Protein AF-N9V4C8-F1 (afdb_monomer)

Radius of gyration: 18.81 Å; Cα contacts (8 Å, |Δi|>4): 125; chains: 1; bounding box: 38×27×58 Å

Nearest PDB structures (foldseek):
  5haz-assembly1_A  TM=5.044E-01  e=1.637E+00  Thermochaetoides thermophila DSM 1495
  7tbj-assembly1_A2  TM=5.222E-01  e=6.693E+00  Homo sapiens

Foldseek 3Di:
DLLLLLLVLCQQQPCQQLVHQGDSDPDRDDDHHDFFLVVSLVSLVVNCVVLVVDDPVSNLSSVLSNLVSVLCCVQPRTRDHLVVSLVSCLVVVVLVSNVSSCVSNVVPDVVVVLVSVVSVLVVQVVVPDVSSVVVVVVVCVVCPVVDPPVSVVVSVVVVVVVVVVD

Structure (mmCIF, N/CA/C/O backbone):
data_AF-N9V4C8-F1
#
_entry.id   AF-N9V4C8-F1
#
loop_
_atom_site.group_PDB
_atom_site.id
_atom_site.type_symbol
_atom_site.label_atom_id
_atom_site.label_alt_id
_atom_site.label_comp_id
_atom_site.label_asym_id
_atom_site.label_entity_id
_atom_site.label_seq_id
_atom_site.pdbx_PDB_ins_code
_atom_site.Cartn_x
_atom_site.Cartn_y
_atom_site.Cartn_z
_atom_site.occupancy
_atom_site.B_iso_or_equiv
_atom_site.auth_seq_id
_atom_site.auth_comp_id
_atom_site.auth_asym_id
_atom_site.auth_atom_id
_atom_site.pdbx_PDB_model_num
ATOM 1 N N . MET A 1 1 ? 19.310 -1.485 -18.653 1.00 68.75 1 MET A N 1
ATOM 2 C CA . MET A 1 1 ? 18.478 -2.596 -19.170 1.00 68.75 1 MET A CA 1
ATOM 3 C C . MET A 1 1 ? 17.549 -3.206 -18.111 1.00 68.75 1 MET A C 1
ATOM 5 O O . MET A 1 1 ? 16.364 -2.919 -18.166 1.00 68.75 1 MET A O 1
ATOM 9 N N . TYR A 1 2 ? 18.014 -3.999 -17.125 1.00 78.81 2 TYR A N 1
ATOM 10 C CA . TYR A 1 2 ? 17.101 -4.605 -16.122 1.00 78.81 2 TYR A CA 1
ATOM 11 C C . TYR A 1 2 ? 16.437 -3.583 -15.186 1.00 78.81 2 TYR A C 1
ATOM 13 O O . TYR A 1 2 ? 15.264 -3.713 -14.852 1.00 78.81 2 TYR A O 1
ATOM 21 N N . GLU A 1 3 ? 17.163 -2.540 -14.791 1.00 81.12 3 GLU A N 1
ATOM 22 C CA . GLU A 1 3 ? 16.633 -1.497 -13.908 1.00 81.12 3 GLU A CA 1
ATOM 23 C C . GLU A 1 3 ? 15.580 -0.612 -14.599 1.00 81.12 3 GLU A C 1
ATOM 25 O O . GLU A 1 3 ? 14.567 -0.271 -13.996 1.00 81.12 3 GLU A O 1
ATOM 30 N N . GLU A 1 4 ? 15.758 -0.311 -15.889 1.00 84.56 4 GLU A N 1
ATOM 31 C CA . GLU A 1 4 ? 14.746 0.376 -16.710 1.00 84.56 4 GLU A CA 1
ATOM 32 C C . GLU A 1 4 ? 13.497 -0.487 -16.887 1.00 84.56 4 GLU A C 1
ATOM 34 O O . GLU A 1 4 ? 12.386 0.002 -16.703 1.00 84.56 4 GLU A O 1
ATOM 39 N N . ALA A 1 5 ? 13.664 -1.787 -17.159 1.00 87.00 5 ALA A N 1
ATOM 40 C CA . ALA A 1 5 ? 12.541 -2.717 -17.245 1.00 87.00 5 ALA A CA 1
ATOM 41 C C . ALA A 1 5 ? 11.722 -2.734 -15.942 1.00 87.00 5 ALA A C 1
ATOM 43 O O . ALA A 1 5 ? 10.493 -2.708 -15.974 1.00 87.00 5 ALA A O 1
ATOM 44 N N . ILE A 1 6 ? 12.390 -2.692 -14.788 1.00 88.06 6 ILE A N 1
ATOM 45 C CA . ILE A 1 6 ? 11.728 -2.617 -13.481 1.00 88.06 6 ILE A CA 1
ATOM 46 C C . ILE A 1 6 ? 11.019 -1.276 -13.280 1.00 88.06 6 ILE A C 1
ATOM 48 O O . ILE A 1 6 ? 9.883 -1.263 -12.808 1.00 88.06 6 ILE A O 1
ATOM 52 N N . LYS A 1 7 ? 11.623 -0.154 -13.687 1.00 88.06 7 LYS A N 1
ATOM 53 C CA . LYS A 1 7 ? 10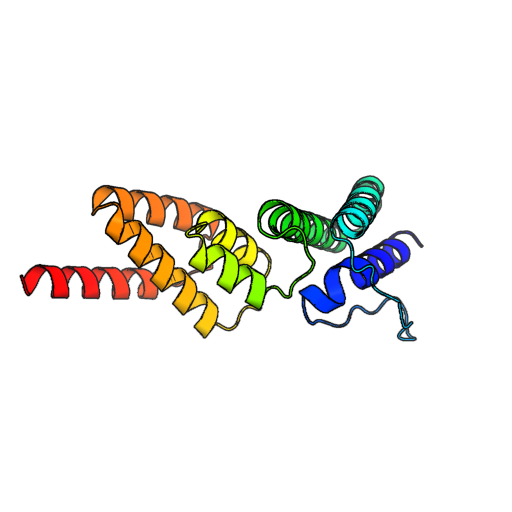.955 1.158 -13.658 1.00 88.06 7 LYS A CA 1
ATOM 54 C C . LYS A 1 7 ? 9.702 1.179 -14.535 1.00 88.06 7 LYS A C 1
ATOM 56 O O . LYS A 1 7 ?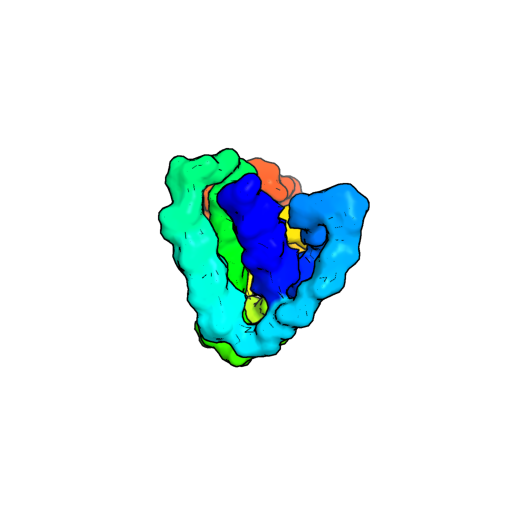 8.685 1.701 -14.090 1.00 88.06 7 LYS A O 1
ATOM 61 N N . CYS A 1 8 ? 9.734 0.565 -15.720 1.00 89.56 8 CYS A N 1
ATOM 62 C CA . CYS A 1 8 ? 8.554 0.388 -16.571 1.00 89.56 8 CYS A CA 1
ATOM 63 C C . CYS A 1 8 ? 7.459 -0.416 -15.865 1.00 89.56 8 CYS A C 1
ATOM 65 O O . CYS A 1 8 ? 6.296 -0.016 -15.870 1.00 89.56 8 CYS A O 1
ATOM 67 N N . ILE A 1 9 ? 7.821 -1.535 -15.230 1.00 92.31 9 ILE A N 1
ATOM 68 C CA . ILE A 1 9 ? 6.862 -2.371 -14.498 1.00 92.31 9 ILE A CA 1
ATOM 69 C C . ILE A 1 9 ? 6.246 -1.592 -13.329 1.00 92.31 9 ILE A C 1
ATOM 71 O O . ILE A 1 9 ? 5.027 -1.610 -13.158 1.00 92.31 9 ILE A O 1
ATOM 75 N N . LEU A 1 10 ? 7.056 -0.864 -12.556 1.00 91.38 10 LEU A N 1
ATOM 76 C CA . LEU A 1 10 ? 6.564 -0.012 -11.473 1.00 91.38 10 LEU A CA 1
ATOM 77 C C . LEU A 1 10 ? 5.640 1.092 -12.015 1.00 91.38 10 LEU A C 1
ATOM 79 O O . LEU A 1 10 ? 4.536 1.264 -11.503 1.00 91.38 10 LEU A O 1
ATOM 83 N N . LYS A 1 11 ? 6.018 1.780 -13.099 1.00 92.31 11 LYS A N 1
ATOM 84 C CA . LYS A 1 11 ? 5.173 2.799 -13.746 1.00 92.31 11 LYS A CA 1
ATOM 85 C C . LYS A 1 11 ? 3.818 2.231 -14.182 1.00 92.31 11 LYS A C 1
ATOM 87 O O . LYS A 1 11 ? 2.781 2.817 -13.886 1.00 92.31 11 LYS A O 1
ATOM 92 N N . LEU A 1 12 ? 3.812 1.050 -14.803 1.00 92.75 12 LEU A N 1
ATOM 93 C CA . LEU A 1 12 ? 2.594 0.351 -15.226 1.00 92.75 12 LEU A CA 1
ATOM 94 C C . LEU A 1 12 ? 1.687 -0.064 -14.063 1.00 92.75 12 LEU A C 1
ATOM 96 O O . LEU A 1 12 ? 0.469 -0.115 -14.232 1.00 92.75 12 LEU A O 1
ATOM 100 N N . CYS A 1 13 ? 2.269 -0.424 -12.918 1.00 93.81 13 CYS A N 1
ATOM 101 C CA . CYS A 1 13 ? 1.536 -1.102 -11.853 1.00 93.81 13 CYS A CA 1
ATOM 102 C C . CYS A 1 13 ? 1.157 -0.201 -10.676 1.00 93.81 13 CYS A C 1
ATOM 104 O O . CYS A 1 13 ? 0.185 -0.528 -9.993 1.00 93.81 13 CYS A O 1
ATOM 106 N N . VAL A 1 14 ? 1.896 0.880 -10.397 1.00 91.12 14 VAL A N 1
ATOM 107 C CA . VAL A 1 14 ? 1.725 1.638 -9.143 1.00 91.12 14 VAL A CA 1
ATOM 108 C C . VAL A 1 14 ? 1.725 3.168 -9.265 1.00 91.12 14 VAL A C 1
ATOM 110 O O . VAL A 1 14 ? 1.457 3.832 -8.269 1.00 91.12 14 VAL A O 1
ATOM 113 N N . GLU A 1 15 ? 1.966 3.759 -10.439 1.00 88.88 15 GLU A N 1
ATOM 114 C CA . GLU A 1 15 ? 2.016 5.230 -10.607 1.00 88.88 15 GLU A CA 1
ATOM 115 C C . GLU A 1 15 ? 0.681 5.922 -10.253 1.00 88.88 15 GLU A C 1
ATOM 117 O O . GLU A 1 15 ? 0.667 6.922 -9.532 1.00 88.88 15 GLU A O 1
ATOM 122 N N . ASP A 1 16 ? -0.450 5.353 -10.675 1.00 87.56 16 ASP A N 1
ATOM 123 C CA . ASP A 1 16 ? -1.812 5.791 -10.329 1.00 87.56 16 ASP A CA 1
ATOM 124 C C . ASP A 1 16 ? -2.213 5.468 -8.879 1.00 87.56 16 ASP A C 1
ATOM 126 O O . ASP A 1 16 ? -3.041 6.161 -8.287 1.00 87.56 16 ASP A O 1
ATOM 130 N N . ILE A 1 17 ? -1.604 4.441 -8.284 1.00 90.00 17 ILE A N 1
ATOM 131 C CA . ILE A 1 17 ? -1.830 4.054 -6.886 1.00 90.00 17 ILE A CA 1
ATOM 132 C C . ILE A 1 17 ? -1.126 5.025 -5.931 1.00 90.00 17 ILE A C 1
ATOM 134 O O . ILE A 1 17 ? -1.712 5.452 -4.931 1.00 90.00 17 ILE A O 1
ATOM 138 N N . TYR A 1 18 ? 0.130 5.357 -6.241 1.00 85.75 18 TYR A N 1
ATOM 139 C CA . TYR A 1 18 ? 0.993 6.240 -5.451 1.00 85.75 18 TYR A CA 1
ATOM 140 C C . TYR A 1 18 ? 0.782 7.716 -5.769 1.00 85.75 18 TYR A C 1
ATOM 142 O O . TYR A 1 18 ? 1.320 8.564 -5.062 1.00 85.75 18 TYR A O 1
ATOM 150 N N . LEU A 1 19 ? 0.074 8.039 -6.856 1.00 80.94 19 LEU A N 1
ATOM 151 C CA . LEU A 1 19 ? -0.087 9.410 -7.347 1.00 80.94 19 LEU A CA 1
ATOM 152 C C . LEU A 1 19 ? 1.269 10.124 -7.530 1.00 80.94 19 LEU A C 1
ATOM 154 O O . LEU A 1 19 ? 1.397 11.323 -7.290 1.00 80.94 19 LEU A O 1
ATOM 158 N N . THR A 1 20 ? 2.298 9.372 -7.934 1.00 79.56 20 THR A N 1
ATOM 159 C CA . THR A 1 20 ? 3.686 9.841 -8.061 1.00 79.56 20 THR A CA 1
ATOM 160 C C . THR A 1 20 ? 4.236 9.438 -9.417 1.00 79.56 20 THR A C 1
ATOM 162 O O . THR A 1 20 ? 4.251 8.252 -9.731 1.00 79.56 20 THR A O 1
ATOM 165 N N . LYS A 1 21 ? 4.741 10.402 -10.198 1.00 83.88 21 LYS A N 1
ATOM 166 C CA . LYS A 1 21 ? 5.338 10.115 -11.509 1.00 83.88 21 LYS A CA 1
ATOM 167 C C . LYS A 1 21 ? 6.628 9.304 -11.387 1.00 83.88 21 LYS A C 1
ATOM 169 O O . LYS A 1 21 ? 7.551 9.712 -10.683 1.00 83.88 21 LYS A O 1
ATOM 174 N N . ILE A 1 22 ? 6.724 8.220 -12.153 1.00 84.62 22 ILE A N 1
ATOM 175 C CA . ILE A 1 22 ? 7.929 7.391 -12.265 1.00 84.62 22 ILE A CA 1
ATOM 176 C C . ILE A 1 22 ? 8.606 7.686 -13.605 1.00 84.62 22 ILE A C 1
ATOM 178 O O . ILE A 1 22 ? 8.012 7.502 -14.669 1.00 84.62 22 ILE A O 1
ATOM 182 N N . LYS A 1 23 ? 9.862 8.142 -13.556 1.00 83.00 23 LYS A N 1
ATOM 183 C CA . LYS A 1 23 ? 10.681 8.396 -14.750 1.00 83.00 23 LYS A CA 1
ATOM 184 C C . LYS A 1 23 ? 11.470 7.145 -15.128 1.00 83.00 23 LYS A C 1
ATOM 186 O O . LYS A 1 23 ? 12.224 6.630 -14.301 1.00 83.00 23 LYS A O 1
ATOM 191 N N . VAL A 1 24 ? 11.302 6.680 -16.364 1.00 80.25 24 VAL A N 1
ATOM 192 C CA . VAL A 1 24 ? 12.058 5.546 -16.921 1.00 80.25 24 VAL A CA 1
ATOM 193 C C . VAL A 1 24 ? 13.329 6.047 -17.625 1.00 80.25 24 VAL A C 1
ATOM 195 O O . VAL A 1 24 ? 14.393 5.492 -17.361 1.00 80.25 24 VAL A O 1
ATOM 198 N N . GLU A 1 25 ? 13.237 7.137 -18.402 1.00 75.38 25 GLU A N 1
ATOM 199 C CA . GLU A 1 25 ? 14.325 7.757 -19.191 1.00 75.38 25 GLU A CA 1
ATOM 200 C C . GLU A 1 25 ? 14.295 9.309 -19.115 1.00 75.38 25 GLU A C 1
ATOM 202 O O . GLU A 1 25 ? 13.572 9.879 -18.289 1.00 75.38 25 GLU A O 1
ATOM 207 N N . GLU A 1 26 ? 15.092 10.002 -19.950 1.00 63.12 26 GLU A N 1
ATOM 208 C CA . GLU A 1 26 ? 15.040 11.469 -20.135 1.00 63.12 26 GLU A CA 1
ATOM 209 C C . GLU A 1 26 ? 13.718 11.933 -20.783 1.00 63.12 26 GLU A C 1
ATOM 211 O O . GLU A 1 26 ? 13.273 13.055 -20.526 1.00 63.12 26 GLU A O 1
ATOM 216 N N . GLU A 1 27 ? 13.043 11.051 -21.530 1.00 58.47 27 GLU A N 1
ATOM 217 C CA . GLU A 1 27 ? 11.691 11.254 -22.064 1.00 58.47 27 GLU A CA 1
ATOM 218 C C . GLU A 1 27 ? 10.636 10.507 -21.216 1.00 58.47 27 GLU A C 1
ATOM 220 O O . GLU A 1 27 ? 10.805 9.346 -20.833 1.00 58.47 27 GLU A O 1
ATOM 225 N N . ASP A 1 28 ? 9.526 11.181 -20.884 1.00 69.31 28 ASP A N 1
ATOM 226 C CA . ASP A 1 28 ? 8.413 10.603 -20.109 1.00 69.31 28 ASP A CA 1
ATOM 227 C C . ASP A 1 28 ? 7.520 9.776 -21.048 1.00 69.31 28 ASP A C 1
ATOM 229 O O . ASP A 1 28 ? 6.656 10.314 -21.738 1.00 69.31 28 ASP A O 1
ATOM 233 N N . ILE A 1 29 ? 7.758 8.464 -21.110 1.00 76.00 29 ILE A N 1
ATOM 234 C CA . ILE A 1 29 ? 6.977 7.541 -21.944 1.00 76.00 29 ILE A CA 1
ATOM 235 C C . ILE A 1 29 ? 5.585 7.343 -21.328 1.00 76.00 29 ILE A C 1
ATOM 237 O O . ILE A 1 29 ? 5.460 6.848 -20.206 1.00 76.00 29 ILE A O 1
ATOM 241 N N . GLU A 1 30 ? 4.522 7.659 -22.071 1.00 79.25 30 GLU A N 1
ATOM 242 C CA . GLU A 1 30 ? 3.156 7.338 -21.648 1.00 79.25 30 GLU A CA 1
ATOM 243 C C . GLU A 1 30 ? 2.900 5.828 -21.736 1.00 79.25 30 GLU A C 1
ATOM 245 O O . GLU A 1 30 ? 3.045 5.206 -22.790 1.00 79.25 30 GLU A O 1
ATOM 250 N N . MET A 1 31 ? 2.489 5.225 -20.619 1.00 82.25 31 MET A N 1
ATOM 251 C CA . MET A 1 31 ? 2.189 3.797 -20.543 1.00 82.25 31 MET A CA 1
ATOM 252 C C . MET A 1 31 ? 0.743 3.573 -20.109 1.00 82.25 31 MET A C 1
ATOM 254 O O . MET A 1 31 ? 0.268 4.160 -19.137 1.00 82.25 31 MET A O 1
ATOM 258 N N . LYS A 1 32 ? 0.034 2.677 -20.804 1.00 86.69 32 LYS A N 1
ATOM 259 C CA . LYS A 1 32 ? -1.333 2.300 -20.431 1.00 86.69 32 LYS A CA 1
ATOM 260 C C . LYS A 1 32 ? -1.313 1.325 -19.253 1.00 86.69 32 LYS A C 1
ATOM 262 O O . LYS A 1 32 ? -0.892 0.180 -19.400 1.00 86.69 32 LYS A O 1
ATOM 267 N N . GLN A 1 33 ? -1.818 1.769 -18.109 1.00 89.25 33 GLN A N 1
ATOM 268 C CA . GLN A 1 33 ? -1.867 0.978 -16.881 1.00 89.25 33 GLN A CA 1
ATOM 269 C C . GLN A 1 33 ? -2.954 -0.115 -16.970 1.00 89.25 33 GLN A C 1
ATOM 271 O O . GLN A 1 33 ? -4.079 0.168 -17.399 1.00 89.25 33 GLN A O 1
ATOM 276 N N . PRO A 1 34 ? -2.672 -1.372 -16.579 1.00 90.69 34 PRO A N 1
ATOM 277 C CA . PRO A 1 34 ? -3.691 -2.420 -16.512 1.00 90.69 34 PRO A CA 1
ATOM 278 C C . PRO A 1 34 ? -4.725 -2.099 -15.428 1.00 90.69 34 PRO A C 1
ATOM 280 O O . PRO A 1 34 ? -4.348 -1.706 -14.336 1.00 90.69 34 PRO A O 1
ATOM 283 N N . ASN A 1 35 ? -6.019 -2.317 -15.650 1.00 89.12 35 ASN A N 1
ATOM 284 C CA . ASN A 1 35 ? -7.022 -2.100 -14.587 1.00 89.12 35 ASN A CA 1
ATOM 285 C C . ASN A 1 35 ? -7.183 -3.309 -13.648 1.00 89.12 35 ASN A C 1
ATOM 287 O O . ASN A 1 35 ? -7.760 -3.189 -12.570 1.00 89.12 35 ASN A O 1
ATOM 291 N N . ASP A 1 36 ? -6.694 -4.475 -14.070 1.00 93.56 36 ASP A N 1
ATOM 292 C CA . ASP A 1 36 ? -6.827 -5.740 -13.353 1.00 93.56 36 ASP A CA 1
ATOM 293 C C . ASP A 1 36 ? -5.699 -5.908 -12.322 1.00 93.56 36 ASP A C 1
ATOM 295 O O . ASP A 1 36 ? -4.508 -5.877 -12.659 1.00 93.56 36 ASP A O 1
ATOM 299 N N . ILE A 1 37 ? -6.085 -6.113 -11.060 1.00 93.50 37 ILE A N 1
ATOM 300 C CA . ILE A 1 37 ? -5.160 -6.270 -9.935 1.00 93.50 37 ILE A CA 1
ATOM 301 C C . ILE A 1 37 ? -4.297 -7.537 -10.053 1.00 93.50 37 ILE A C 1
ATOM 303 O O . ILE A 1 37 ? -3.112 -7.504 -9.721 1.00 93.50 37 ILE A O 1
ATOM 307 N N . CYS A 1 38 ? -4.836 -8.631 -10.596 1.00 94.56 38 CYS A N 1
ATOM 308 C CA . CYS A 1 38 ? -4.121 -9.891 -10.795 1.00 94.56 38 CYS A CA 1
ATOM 309 C C . CYS A 1 38 ? -3.046 -9.758 -11.878 1.00 94.56 38 CYS A C 1
ATOM 311 O O . CYS A 1 38 ? -1.985 -10.380 -11.780 1.00 94.56 38 CYS A O 1
ATOM 313 N N . ILE A 1 39 ? -3.296 -8.947 -12.912 1.00 94.81 39 ILE A N 1
ATOM 314 C CA . ILE A 1 39 ? -2.287 -8.645 -13.937 1.00 94.81 39 ILE A CA 1
ATOM 315 C C . ILE A 1 39 ? -1.144 -7.836 -13.318 1.00 94.81 39 ILE A C 1
ATOM 317 O O . ILE A 1 39 ? 0.017 -8.209 -13.484 1.00 94.81 39 ILE A O 1
ATOM 321 N N . ARG A 1 40 ? -1.455 -6.781 -12.553 1.00 96.00 40 ARG A N 1
ATOM 322 C CA . ARG A 1 40 ? -0.434 -5.965 -11.871 1.00 96.00 40 ARG A CA 1
ATOM 323 C C . ARG A 1 40 ? 0.402 -6.784 -10.888 1.00 96.00 40 ARG A C 1
ATOM 325 O O . ARG A 1 40 ? 1.624 -6.674 -10.889 1.00 96.00 40 ARG A O 1
ATOM 332 N N . LEU A 1 41 ? -0.237 -7.649 -10.096 1.00 95.25 41 LEU A N 1
ATOM 333 C CA . LEU A 1 41 ? 0.457 -8.545 -9.166 1.00 95.25 41 LEU A CA 1
ATOM 334 C C . LEU A 1 41 ? 1.427 -9.488 -9.873 1.00 95.25 41 LEU A C 1
ATOM 336 O O . LEU A 1 41 ? 2.547 -9.672 -9.404 1.00 95.25 41 LEU A O 1
ATOM 340 N N . ARG A 1 42 ? 1.018 -10.057 -11.010 1.00 95.25 42 ARG A N 1
ATOM 341 C CA . ARG A 1 42 ? 1.865 -10.955 -11.800 1.00 95.25 42 ARG A CA 1
ATOM 342 C C . ARG A 1 42 ? 3.105 -10.246 -12.333 1.00 95.25 42 ARG A C 1
ATOM 344 O O . ARG A 1 42 ? 4.204 -10.749 -12.141 1.00 95.25 42 ARG A O 1
ATOM 351 N N . LEU A 1 43 ? 2.934 -9.062 -12.924 1.00 94.62 43 LEU A N 1
ATOM 352 C CA . LEU A 1 43 ? 4.047 -8.260 -13.445 1.00 94.62 43 LEU A CA 1
ATOM 353 C C . LEU A 1 43 ? 5.039 -7.879 -12.338 1.00 94.62 43 LEU A C 1
ATOM 355 O O . LEU A 1 43 ? 6.251 -7.961 -12.523 1.00 94.62 43 LEU A O 1
ATOM 359 N N . ILE A 1 44 ? 4.537 -7.511 -11.158 1.00 95.00 44 ILE A N 1
ATOM 360 C CA . ILE A 1 44 ? 5.386 -7.207 -10.002 1.00 95.00 44 ILE A CA 1
ATOM 361 C C . ILE A 1 44 ? 6.087 -8.461 -9.462 1.00 95.00 44 ILE A C 1
ATOM 363 O O . ILE A 1 44 ? 7.260 -8.391 -9.100 1.00 95.00 44 ILE A O 1
ATOM 367 N N . ALA A 1 45 ? 5.423 -9.619 -9.442 1.00 92.00 45 ALA A N 1
ATOM 368 C CA . ALA A 1 45 ? 6.052 -10.878 -9.045 1.00 92.00 45 ALA A CA 1
ATOM 369 C C . ALA A 1 45 ? 7.163 -11.305 -10.022 1.00 92.00 45 ALA A C 1
ATOM 371 O O . ALA A 1 45 ? 8.229 -11.749 -9.593 1.00 92.00 45 ALA A O 1
ATOM 372 N N . GLU A 1 46 ? 6.955 -11.102 -11.324 1.00 90.19 46 GLU A N 1
ATOM 373 C CA . GLU A 1 46 ? 7.993 -11.276 -12.343 1.00 90.19 46 GLU A CA 1
ATOM 374 C C . GLU A 1 46 ? 9.170 -10.320 -12.088 1.00 90.19 46 GLU A C 1
ATOM 376 O O . GLU A 1 46 ? 10.318 -10.764 -12.067 1.00 90.19 46 GLU A O 1
ATOM 381 N N . ALA A 1 47 ? 8.911 -9.047 -11.769 1.00 89.75 47 ALA A N 1
ATOM 382 C CA . ALA A 1 47 ? 9.961 -8.095 -11.397 1.00 89.75 47 ALA A CA 1
ATOM 383 C C . ALA A 1 47 ? 10.739 -8.513 -10.135 1.00 89.75 47 ALA A C 1
ATOM 385 O O . ALA A 1 47 ? 11.958 -8.343 -10.090 1.00 89.75 47 ALA A O 1
ATOM 386 N N . MET A 1 48 ? 10.082 -9.114 -9.133 1.00 86.69 48 MET A N 1
ATOM 387 C CA . MET A 1 48 ? 10.770 -9.654 -7.950 1.00 86.69 48 MET A CA 1
ATOM 388 C C . MET A 1 48 ? 11.751 -10.772 -8.312 1.00 86.69 48 MET A C 1
ATOM 390 O O . MET A 1 48 ? 12.832 -10.839 -7.730 1.00 86.69 48 MET A O 1
ATOM 394 N N . SER A 1 49 ? 11.412 -11.627 -9.284 1.00 82.31 49 SER A N 1
ATOM 395 C CA . SER A 1 49 ? 12.301 -12.710 -9.734 1.00 82.31 49 SER A CA 1
ATOM 396 C C . SER A 1 49 ? 13.589 -12.194 -10.393 1.00 82.31 49 SER A C 1
ATOM 398 O O . SER A 1 49 ? 14.626 -12.853 -10.338 1.00 82.31 49 SER A O 1
ATOM 400 N N . LEU A 1 50 ? 13.550 -10.970 -10.931 1.00 78.81 50 LEU A N 1
ATOM 401 C CA . LEU A 1 50 ? 14.700 -10.248 -11.482 1.00 78.81 50 LEU A CA 1
ATOM 402 C C . LEU A 1 50 ? 15.486 -9.472 -10.406 1.00 78.81 50 LEU A C 1
ATOM 404 O O . LEU A 1 50 ? 16.560 -8.932 -10.678 1.00 78.81 50 LEU A O 1
ATOM 408 N N . GLY A 1 51 ? 14.970 -9.441 -9.171 1.00 63.88 51 GLY A N 1
ATOM 409 C CA . GLY A 1 51 ? 15.451 -8.629 -8.057 1.00 63.88 51 GLY A CA 1
ATOM 410 C C . GLY A 1 51 ? 16.915 -8.856 -7.689 1.00 63.88 51 GLY A C 1
ATOM 411 O O . GLY A 1 51 ? 17.593 -7.914 -7.303 1.00 63.88 51 GLY A O 1
ATOM 412 N N . MET A 1 52 ? 17.453 -10.066 -7.867 1.00 63.91 52 MET A N 1
ATOM 413 C CA . MET A 1 52 ? 18.838 -10.385 -7.479 1.00 63.91 52 MET A CA 1
ATOM 414 C C . MET A 1 52 ? 19.914 -9.606 -8.258 1.00 63.91 52 MET A C 1
ATOM 416 O O . MET A 1 52 ? 21.063 -9.577 -7.828 1.00 63.91 52 MET A O 1
ATOM 420 N N . ILE A 1 53 ? 19.558 -8.971 -9.380 1.00 69.56 53 ILE A N 1
ATOM 421 C CA . ILE A 1 53 ? 20.500 -8.314 -10.304 1.00 69.56 53 ILE A CA 1
ATOM 422 C C . ILE A 1 53 ? 20.422 -6.773 -10.204 1.00 69.56 53 ILE A C 1
ATOM 424 O O . ILE A 1 53 ? 21.176 -6.063 -10.866 1.00 69.56 53 ILE A O 1
ATOM 428 N N . ILE A 1 54 ? 19.535 -6.228 -9.365 1.00 75.94 54 ILE A N 1
ATOM 429 C CA . ILE A 1 54 ? 19.274 -4.783 -9.267 1.00 75.94 54 ILE A CA 1
ATOM 430 C C . ILE A 1 54 ? 19.615 -4.189 -7.900 1.00 75.94 54 ILE A C 1
ATOM 432 O O . ILE A 1 54 ? 19.757 -4.898 -6.905 1.00 75.94 54 ILE A O 1
ATOM 436 N N . GLY A 1 55 ? 19.741 -2.861 -7.858 1.00 78.56 55 GLY A N 1
ATOM 437 C CA . GLY A 1 55 ? 20.053 -2.119 -6.641 1.00 78.56 55 GLY A CA 1
ATOM 438 C C . GLY A 1 55 ? 19.000 -2.281 -5.538 1.00 78.56 55 GLY A C 1
ATOM 439 O O . GLY A 1 55 ? 17.808 -2.444 -5.798 1.00 78.56 55 GLY A O 1
ATOM 440 N N . ILE A 1 56 ? 19.452 -2.168 -4.285 1.00 81.94 56 ILE A N 1
ATOM 441 C CA . ILE A 1 56 ? 18.639 -2.352 -3.067 1.00 81.94 56 ILE A CA 1
ATOM 442 C C . ILE A 1 56 ? 17.387 -1.460 -3.064 1.00 81.94 56 ILE A C 1
ATOM 444 O O . ILE A 1 56 ? 16.314 -1.902 -2.664 1.00 81.94 56 ILE A O 1
ATOM 448 N N . GLN A 1 57 ? 17.496 -0.220 -3.550 1.00 79.81 57 GLN A N 1
ATOM 449 C CA . GLN A 1 57 ? 16.363 0.711 -3.615 1.00 79.81 57 GLN A CA 1
ATOM 450 C C . GLN A 1 57 ? 15.242 0.193 -4.527 1.00 79.81 57 GLN A C 1
ATOM 452 O O . GLN A 1 57 ? 14.076 0.190 -4.141 1.00 79.81 57 GLN A O 1
ATOM 457 N N . ALA A 1 58 ? 15.586 -0.313 -5.713 1.00 83.06 58 ALA A N 1
ATOM 458 C CA . ALA A 1 58 ? 14.605 -0.878 -6.634 1.00 83.06 58 ALA A CA 1
ATOM 459 C C . ALA A 1 58 ? 13.981 -2.171 -6.077 1.00 83.06 58 ALA A C 1
ATOM 461 O O . ALA A 1 58 ? 12.780 -2.388 -6.233 1.00 83.06 58 ALA A O 1
ATOM 462 N N . GLN A 1 59 ? 14.757 -2.997 -5.363 1.00 83.31 59 GLN A N 1
ATOM 463 C CA . GLN A 1 59 ? 14.232 -4.190 -4.688 1.00 83.31 59 GLN A CA 1
ATOM 464 C C . GLN A 1 59 ? 13.188 -3.823 -3.622 1.00 83.31 59 GLN A C 1
ATOM 466 O O . GLN A 1 59 ? 12.135 -4.457 -3.542 1.00 83.31 59 GLN A O 1
ATOM 471 N N . GLN A 1 60 ? 13.458 -2.786 -2.822 1.00 83.38 60 GLN A N 1
ATOM 472 C CA . GLN A 1 60 ? 12.532 -2.292 -1.801 1.00 83.38 60 GLN A CA 1
ATOM 473 C C . GLN A 1 60 ? 11.234 -1.759 -2.415 1.00 83.38 60 G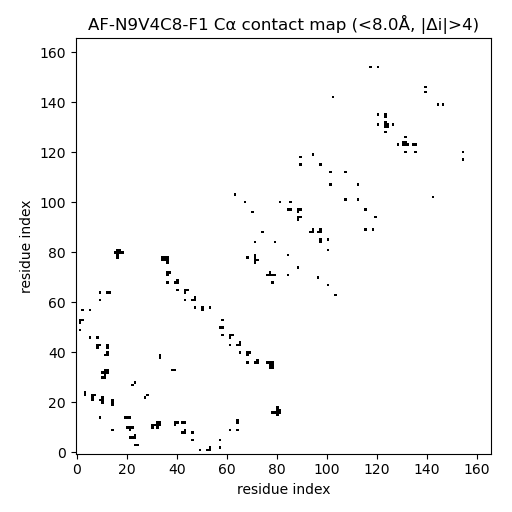LN A C 1
ATOM 475 O O . GLN A 1 60 ? 10.153 -2.086 -1.923 1.00 83.38 60 GLN A O 1
ATOM 480 N N . GLU A 1 61 ? 11.317 -1.003 -3.512 1.00 85.75 61 GLU A N 1
ATOM 481 C CA . GLU A 1 61 ? 10.131 -0.477 -4.197 1.00 85.75 61 GLU A CA 1
ATOM 482 C C . GLU A 1 61 ? 9.268 -1.579 -4.827 1.00 85.75 61 GLU A C 1
ATOM 484 O O . GLU A 1 61 ? 8.041 -1.535 -4.713 1.00 85.75 61 GLU A O 1
ATOM 489 N N . ILE A 1 62 ? 9.873 -2.617 -5.417 1.00 90.38 62 ILE A N 1
ATOM 490 C CA . ILE A 1 62 ? 9.118 -3.776 -5.922 1.00 90.38 62 ILE A CA 1
ATOM 491 C C . ILE A 1 62 ? 8.434 -4.517 -4.770 1.00 90.38 62 ILE A C 1
ATOM 493 O O . ILE A 1 62 ? 7.251 -4.847 -4.871 1.00 90.38 62 ILE A O 1
ATOM 497 N N . LEU A 1 63 ? 9.144 -4.766 -3.665 1.00 88.31 63 LEU A N 1
ATOM 498 C CA . LEU A 1 63 ? 8.572 -5.453 -2.505 1.00 88.31 63 LEU A CA 1
ATOM 499 C C . LEU A 1 63 ? 7.383 -4.674 -1.928 1.00 88.31 63 LEU A C 1
ATOM 501 O O . LEU A 1 63 ? 6.350 -5.254 -1.589 1.00 88.31 63 LEU A O 1
ATOM 505 N N . LYS A 1 64 ? 7.517 -3.352 -1.844 1.00 87.12 64 LYS A N 1
ATOM 506 C CA . LYS A 1 64 ? 6.449 -2.445 -1.432 1.00 87.12 64 LYS A CA 1
ATOM 507 C C . LYS A 1 64 ? 5.247 -2.514 -2.378 1.00 87.12 64 LYS A C 1
ATOM 509 O O . LYS A 1 64 ? 4.123 -2.701 -1.910 1.00 87.12 64 LYS A O 1
ATOM 514 N N . ALA A 1 65 ? 5.477 -2.428 -3.688 1.00 91.38 65 ALA A N 1
ATOM 515 C CA . ALA A 1 65 ? 4.427 -2.552 -4.698 1.00 91.38 65 ALA A CA 1
ATOM 516 C C . ALA A 1 65 ? 3.688 -3.892 -4.588 1.00 91.38 65 ALA A C 1
ATOM 518 O O . ALA A 1 65 ? 2.458 -3.926 -4.601 1.00 91.38 65 ALA A O 1
ATOM 519 N N . TYR A 1 66 ? 4.429 -4.986 -4.402 1.00 93.25 66 TYR A N 1
ATOM 520 C CA . TYR A 1 66 ? 3.864 -6.323 -4.244 1.00 93.25 66 TYR A CA 1
ATOM 521 C C . TYR A 1 66 ? 2.926 -6.404 -3.039 1.00 93.25 66 TYR A C 1
ATOM 523 O O . TYR A 1 66 ? 1.803 -6.899 -3.159 1.00 93.25 66 TYR A O 1
ATOM 531 N N . LYS A 1 67 ? 3.357 -5.886 -1.884 1.00 90.06 67 LYS A N 1
ATOM 532 C CA . LYS A 1 67 ? 2.558 -5.899 -0.652 1.00 90.06 67 LYS A CA 1
ATOM 533 C C . LYS A 1 67 ? 1.275 -5.087 -0.796 1.00 90.06 67 LYS A C 1
ATOM 535 O O . LYS A 1 67 ? 0.201 -5.601 -0.499 1.00 90.06 67 LYS A O 1
ATOM 540 N N . ILE A 1 68 ? 1.366 -3.864 -1.321 1.00 90.69 68 ILE A N 1
ATOM 541 C CA . ILE A 1 68 ? 0.200 -2.989 -1.516 1.00 90.69 68 ILE A CA 1
ATOM 542 C C . ILE A 1 68 ? -0.816 -3.633 -2.464 1.00 90.69 68 ILE A C 1
ATOM 544 O O . ILE A 1 68 ? -2.005 -3.690 -2.151 1.00 90.69 68 ILE A O 1
ATOM 548 N N . LEU A 1 69 ? -0.361 -4.168 -3.597 1.00 94.06 69 LEU A N 1
ATOM 549 C CA . LEU A 1 69 ? -1.246 -4.833 -4.551 1.00 94.06 69 LEU A CA 1
ATOM 550 C C . LEU A 1 69 ? -1.851 -6.125 -3.976 1.00 94.06 69 LEU A C 1
ATOM 552 O O . LEU A 1 69 ? -3.003 -6.437 -4.269 1.00 94.06 69 LEU A O 1
ATOM 556 N N . SER A 1 70 ? -1.110 -6.858 -3.136 1.00 93.88 70 SER A N 1
ATOM 557 C CA . SER A 1 70 ? -1.600 -8.085 -2.487 1.00 93.88 70 SER A CA 1
ATOM 558 C C . SER A 1 70 ? -2.720 -7.765 -1.503 1.00 93.88 70 SER A C 1
ATOM 560 O O . SER A 1 70 ? -3.776 -8.394 -1.543 1.00 93.88 70 SER A O 1
ATOM 562 N N . ILE A 1 71 ? -2.528 -6.718 -0.699 1.00 90.62 71 ILE A N 1
ATOM 563 C CA . ILE A 1 71 ? -3.543 -6.173 0.203 1.00 90.62 71 ILE A CA 1
ATOM 564 C C . ILE A 1 71 ? -4.791 -5.733 -0.576 1.00 90.62 71 ILE A C 1
ATOM 566 O O . ILE A 1 71 ? -5.913 -6.049 -0.184 1.00 90.62 71 ILE A O 1
ATOM 570 N N . MET A 1 72 ? -4.626 -5.013 -1.692 1.00 93.31 72 MET A N 1
ATOM 571 C CA . MET A 1 72 ? -5.761 -4.595 -2.526 1.00 93.31 72 MET A CA 1
ATOM 572 C C . MET A 1 72 ? -6.523 -5.788 -3.096 1.00 93.31 72 MET A C 1
ATOM 574 O O . MET A 1 72 ? -7.756 -5.770 -3.124 1.00 93.31 72 MET A O 1
ATOM 578 N N . ASN A 1 73 ? -5.800 -6.817 -3.536 1.00 94.25 73 ASN A N 1
ATOM 579 C CA . ASN A 1 73 ? -6.396 -8.038 -4.051 1.00 94.25 73 ASN A CA 1
ATOM 580 C C . ASN A 1 73 ? -7.194 -8.780 -2.966 1.00 94.25 73 ASN A C 1
ATOM 582 O O . ASN A 1 73 ? -8.304 -9.225 -3.241 1.00 94.25 73 ASN A O 1
ATOM 586 N N . GLU A 1 74 ? -6.683 -8.842 -1.732 1.00 90.81 74 GLU A N 1
ATOM 587 C CA . GLU A 1 74 ? -7.400 -9.426 -0.591 1.00 90.81 74 GLU A CA 1
ATO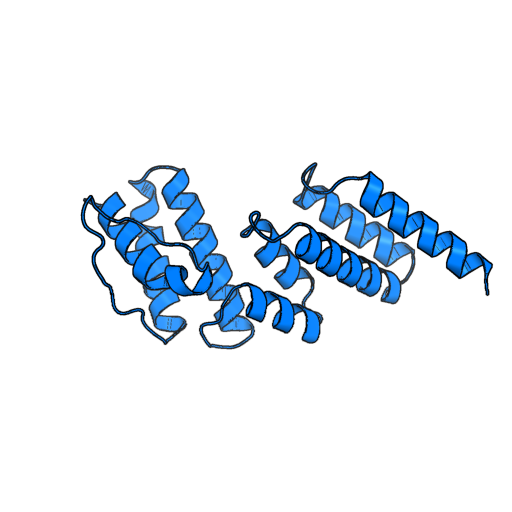M 588 C C . GLU A 1 74 ? -8.645 -8.608 -0.208 1.00 90.81 74 GLU A C 1
ATOM 590 O O . GLU A 1 74 ? -9.726 -9.168 -0.040 1.00 90.81 74 GLU A O 1
ATOM 595 N N . LEU A 1 75 ? -8.513 -7.284 -0.076 1.00 87.12 75 LEU A N 1
ATOM 596 C CA . LEU A 1 75 ? -9.567 -6.444 0.497 1.00 87.12 75 LEU A CA 1
ATOM 597 C C . LEU A 1 75 ? -10.661 -6.029 -0.485 1.00 87.12 75 LEU A C 1
ATOM 599 O O . LEU A 1 75 ? -11.802 -5.821 -0.071 1.00 87.12 75 LEU A O 1
ATOM 603 N N . CYS A 1 76 ? -10.322 -5.800 -1.755 1.00 90.06 76 CYS A N 1
ATOM 604 C CA . CYS A 1 76 ? -11.247 -5.131 -2.674 1.00 90.06 76 CYS A CA 1
ATOM 605 C C . CYS A 1 76 ? -11.214 -5.597 -4.128 1.00 90.06 76 CYS A C 1
ATOM 607 O O . CYS A 1 76 ? -12.066 -5.150 -4.896 1.00 90.06 76 CYS A O 1
ATOM 609 N N . GLN A 1 77 ? -10.271 -6.470 -4.503 1.00 91.19 77 GLN A N 1
ATOM 610 C CA . GLN A 1 77 ? -10.157 -7.072 -5.841 1.00 91.19 77 GLN A CA 1
ATOM 611 C C . GLN A 1 77 ? -10.143 -6.055 -6.996 1.00 91.19 77 GLN A C 1
ATOM 613 O O . GLN A 1 77 ? -10.503 -6.363 -8.131 1.00 91.19 77 GLN A O 1
ATOM 618 N N . LYS A 1 78 ? -9.732 -4.818 -6.716 1.00 92.50 78 LYS A N 1
ATOM 619 C CA . LYS A 1 78 ? -9.662 -3.735 -7.695 1.00 92.50 78 LYS A CA 1
ATOM 620 C C . LYS A 1 78 ? -8.513 -2.800 -7.361 1.00 92.50 78 LYS A C 1
ATOM 622 O O . LYS A 1 78 ? -8.097 -2.691 -6.210 1.00 92.50 78 LYS A O 1
ATOM 627 N N . VAL A 1 79 ? -8.032 -2.096 -8.375 1.00 92.62 79 VAL A N 1
ATOM 628 C CA . VAL A 1 79 ? -7.021 -1.056 -8.200 1.00 92.62 79 VAL A CA 1
ATOM 629 C C . VAL A 1 79 ? -7.682 0.191 -7.616 1.00 92.62 79 VAL A C 1
ATOM 631 O O . VAL A 1 79 ? -8.685 0.678 -8.139 1.00 92.62 79 VAL A O 1
ATOM 634 N N . VAL A 1 80 ? -7.120 0.707 -6.526 1.00 91.38 80 VAL A N 1
ATOM 635 C CA . VAL A 1 80 ? -7.530 1.967 -5.894 1.00 91.38 80 VAL A CA 1
ATOM 636 C C . VAL A 1 80 ? -6.298 2.780 -5.505 1.00 91.38 80 VAL A C 1
ATOM 638 O O . VAL A 1 80 ? -5.206 2.235 -5.388 1.00 91.38 80 VAL A O 1
ATOM 641 N N . SER A 1 81 ? -6.464 4.080 -5.266 1.00 89.31 81 SER A N 1
ATOM 642 C CA . SER A 1 81 ? -5.411 4.884 -4.636 1.00 89.31 81 SER A CA 1
ATOM 643 C C . SER A 1 81 ? -5.145 4.426 -3.199 1.00 89.31 81 SER A C 1
ATOM 645 O O . SER A 1 81 ? -6.024 3.854 -2.543 1.00 89.31 81 SER A O 1
ATOM 647 N N . ILE A 1 82 ? -3.958 4.736 -2.672 1.00 85.31 82 ILE A N 1
ATOM 648 C CA . ILE A 1 82 ? -3.612 4.430 -1.273 1.00 85.31 82 ILE A CA 1
ATOM 649 C C . ILE A 1 82 ? -4.589 5.072 -0.284 1.00 85.31 82 ILE A C 1
ATOM 651 O O . ILE A 1 82 ? -5.002 4.424 0.673 1.00 85.31 82 ILE A O 1
ATOM 655 N N . GLU A 1 83 ? -5.037 6.303 -0.534 1.00 80.69 83 GLU A N 1
ATOM 656 C CA . GLU A 1 83 ? -6.019 6.967 0.334 1.00 80.69 83 GLU A CA 1
ATOM 657 C C . GLU A 1 83 ? -7.330 6.179 0.428 1.00 80.69 83 GLU A C 1
ATOM 659 O O . GLU A 1 83 ? -7.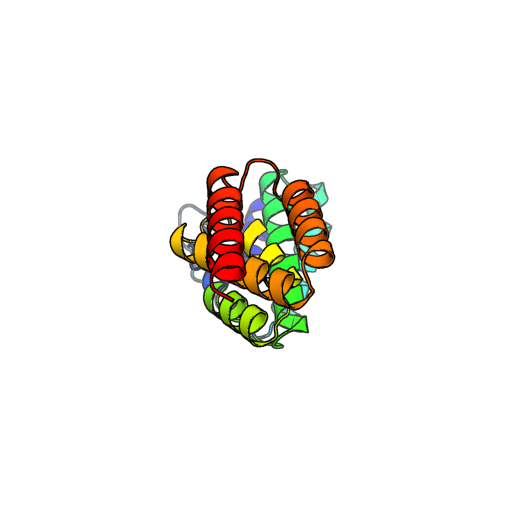874 5.981 1.514 1.00 80.69 83 GLU A O 1
ATOM 664 N N . ASN A 1 84 ? -7.819 5.670 -0.704 1.00 83.81 84 ASN A N 1
ATOM 665 C CA . ASN A 1 84 ? -9.025 4.851 -0.738 1.00 83.81 84 ASN A CA 1
ATOM 666 C C . ASN A 1 84 ? -8.814 3.496 -0.058 1.00 83.81 84 ASN A C 1
ATOM 668 O O . ASN A 1 84 ? -9.732 3.004 0.601 1.00 83.81 84 ASN A O 1
ATOM 672 N N . LEU A 1 85 ? -7.617 2.915 -0.184 1.00 86.75 85 LEU A N 1
ATOM 673 C CA . LEU A 1 85 ? -7.263 1.685 0.514 1.00 86.75 85 LEU A CA 1
ATOM 674 C C . LEU A 1 85 ? -7.284 1.882 2.036 1.00 86.75 85 LEU A C 1
ATOM 676 O O . LEU A 1 85 ? -7.904 1.081 2.727 1.00 86.75 85 LEU A O 1
ATOM 680 N N . LEU A 1 86 ? -6.708 2.980 2.538 1.00 79.81 86 LEU A N 1
ATOM 681 C CA . LEU A 1 86 ? -6.710 3.333 3.964 1.00 79.81 86 LEU A CA 1
ATOM 682 C C . LEU A 1 86 ? -8.127 3.573 4.506 1.00 79.81 86 LEU A C 1
ATOM 684 O O . LEU A 1 86 ? -8.470 3.121 5.601 1.00 79.81 86 LEU A O 1
ATOM 688 N N . ILE A 1 87 ? -8.980 4.265 3.742 1.00 75.06 87 ILE A N 1
ATOM 689 C CA . ILE A 1 87 ? -10.388 4.473 4.114 1.00 75.06 87 ILE A CA 1
ATOM 690 C C . ILE A 1 87 ? -11.124 3.132 4.182 1.00 75.06 87 ILE A C 1
ATOM 692 O O . ILE A 1 87 ? -11.914 2.908 5.102 1.00 75.06 87 ILE A O 1
ATOM 696 N N . LEU A 1 88 ? -10.891 2.246 3.211 1.00 79.44 88 LEU A N 1
ATOM 697 C CA . LEU A 1 88 ? -11.551 0.949 3.145 1.00 79.44 88 LEU A CA 1
ATOM 698 C C . LEU A 1 88 ? -11.104 0.023 4.281 1.00 79.44 88 LEU A C 1
ATOM 700 O O . LEU A 1 88 ? -11.961 -0.521 4.974 1.00 79.44 88 LEU A O 1
ATOM 704 N N . SER A 1 89 ? -9.797 -0.126 4.507 1.00 75.31 89 SER A N 1
ATOM 705 C CA . SER A 1 89 ? -9.253 -0.978 5.572 1.00 75.31 89 SER A CA 1
ATOM 706 C C . SER A 1 89 ? -9.721 -0.515 6.954 1.00 75.31 89 SER A C 1
ATOM 708 O O . SER A 1 89 ? -10.131 -1.334 7.775 1.00 75.31 89 SER A O 1
ATOM 710 N N . THR A 1 90 ? -9.788 0.802 7.172 1.00 65.50 90 THR A N 1
ATOM 711 C CA . THR A 1 90 ? -10.355 1.403 8.388 1.00 65.50 90 THR A CA 1
ATOM 712 C C . THR A 1 90 ? -11.834 1.056 8.566 1.00 65.50 90 THR A C 1
ATOM 714 O O . THR A 1 90 ? -12.239 0.627 9.643 1.00 65.50 90 THR A O 1
ATOM 717 N N . LYS A 1 91 ? -12.659 1.220 7.520 1.00 66.19 91 LYS A N 1
ATOM 718 C CA . LYS A 1 91 ? -14.098 0.895 7.574 1.00 66.19 91 LYS A CA 1
ATOM 719 C C . LYS A 1 91 ? -14.362 -0.586 7.833 1.00 66.19 91 LYS A C 1
ATOM 721 O O . LYS A 1 91 ? -15.372 -0.924 8.437 1.00 66.19 91 LYS A O 1
ATOM 726 N N . LEU A 1 92 ? -13.473 -1.452 7.356 1.00 68.25 92 LEU A N 1
ATOM 727 C CA . LEU A 1 92 ? -13.538 -2.896 7.572 1.00 68.25 92 LEU A CA 1
ATOM 728 C C . LEU A 1 92 ? -12.917 -3.331 8.904 1.00 68.25 92 LEU A C 1
ATOM 730 O O . LEU A 1 92 ? -12.879 -4.526 9.182 1.00 68.25 92 LEU A O 1
ATOM 734 N N . HIS A 1 93 ? -12.425 -2.389 9.716 1.00 63.28 93 HIS A N 1
ATOM 735 C CA . HIS A 1 93 ? -11.725 -2.665 10.970 1.00 63.28 93 HIS A CA 1
ATOM 736 C C . HIS A 1 93 ? -10.494 -3.583 10.807 1.00 63.28 93 HIS A C 1
ATOM 738 O O . HIS A 1 93 ? -10.108 -4.274 11.746 1.00 63.28 93 HIS A O 1
ATOM 744 N N . ARG A 1 94 ? -9.859 -3.580 9.624 1.00 66.62 94 ARG A N 1
ATOM 745 C CA . ARG A 1 94 ? -8.606 -4.299 9.322 1.00 66.62 94 ARG A CA 1
ATOM 746 C C . ARG A 1 94 ? -7.415 -3.387 9.607 1.00 66.62 94 ARG A C 1
ATOM 748 O O . ARG A 1 94 ? -6.745 -2.901 8.693 1.00 66.62 94 ARG A O 1
ATOM 755 N N . PHE A 1 95 ? -7.224 -3.054 10.881 1.00 63.44 95 PHE A N 1
ATOM 756 C CA . PHE A 1 95 ? -6.251 -2.049 11.314 1.00 63.44 95 PHE A CA 1
ATOM 757 C C . PHE A 1 95 ? -4.808 -2.467 11.038 1.00 63.44 95 PHE A C 1
ATOM 759 O O . PHE A 1 95 ? -4.009 -1.619 10.655 1.00 63.44 95 PHE A O 1
ATOM 766 N N . GLU A 1 96 ? -4.495 -3.757 11.133 1.00 64.25 96 GLU A N 1
ATOM 767 C CA . GLU A 1 96 ? -3.195 -4.325 10.771 1.00 64.25 96 GLU A CA 1
ATOM 768 C C . GLU A 1 96 ? -2.806 -3.973 9.328 1.00 64.25 96 GLU A C 1
ATOM 770 O O . GLU A 1 96 ? -1.707 -3.484 9.071 1.00 64.25 96 GLU A O 1
ATOM 775 N N . ILE A 1 97 ? -3.762 -4.087 8.405 1.00 71.56 97 ILE A N 1
ATOM 776 C CA . ILE A 1 97 ? -3.571 -3.734 7.000 1.00 71.56 97 ILE A CA 1
ATOM 777 C C . ILE A 1 97 ? -3.409 -2.221 6.834 1.00 71.56 97 ILE A C 1
ATOM 779 O O . ILE A 1 97 ? -2.549 -1.770 6.078 1.00 71.56 97 ILE A O 1
ATOM 783 N N . THR A 1 98 ? -4.213 -1.425 7.545 1.00 68.88 98 THR A N 1
ATOM 784 C CA . THR A 1 98 ? -4.080 0.040 7.536 1.00 68.88 98 THR A CA 1
ATOM 785 C C . THR A 1 98 ? -2.652 0.453 7.893 1.00 68.88 98 THR A C 1
ATOM 787 O O . THR A 1 98 ? -2.071 1.297 7.215 1.00 68.88 98 THR A O 1
ATOM 790 N N . PHE A 1 99 ? -2.052 -0.183 8.901 1.00 68.31 99 PHE A N 1
ATOM 791 C CA . PHE A 1 99 ? -0.681 0.110 9.308 1.00 68.31 99 PHE A CA 1
ATOM 792 C C . PHE A 1 99 ? 0.370 -0.317 8.314 1.00 68.31 99 PHE A C 1
ATOM 794 O O . PHE A 1 99 ? 1.290 0.456 8.056 1.00 68.31 99 PHE A O 1
ATOM 801 N N . GLU A 1 100 ? 0.247 -1.514 7.749 1.00 72.06 100 GLU A N 1
ATOM 802 C CA . GLU A 1 100 ? 1.176 -1.954 6.715 1.00 72.06 100 GLU A CA 1
ATOM 803 C C . GLU A 1 100 ? 1.181 -0.970 5.543 1.00 72.06 100 GLU A C 1
ATOM 805 O O . GLU A 1 100 ? 2.243 -0.510 5.125 1.00 72.06 100 GLU A O 1
ATOM 810 N N . VAL A 1 101 ? 0.002 -0.552 5.072 1.00 74.75 101 VAL A N 1
ATOM 811 C CA . VAL A 1 101 ? -0.117 0.434 3.988 1.00 74.75 101 VAL A CA 1
ATOM 812 C C . VAL A 1 101 ? 0.534 1.770 4.370 1.00 74.75 101 VAL A C 1
ATOM 814 O O . VAL A 1 101 ? 1.235 2.363 3.549 1.00 74.75 101 VAL A O 1
ATOM 817 N N . MET A 1 102 ? 0.372 2.228 5.615 1.00 69.69 102 MET A N 1
ATOM 818 C CA . ME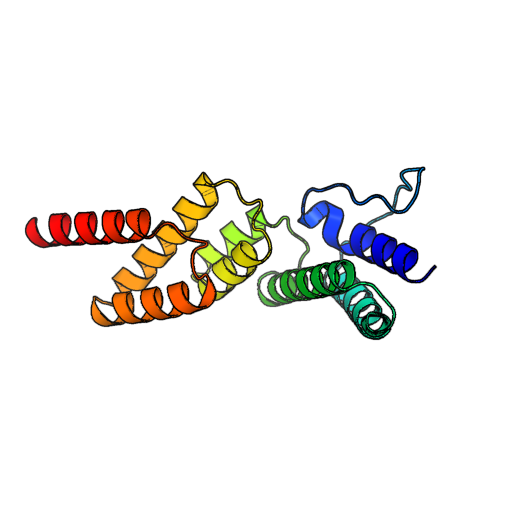T A 1 102 ? 1.011 3.456 6.109 1.00 69.69 102 MET A CA 1
ATOM 819 C C . MET A 1 102 ? 2.536 3.353 6.207 1.00 69.69 102 MET A C 1
ATOM 821 O O . MET A 1 102 ? 3.229 4.282 5.795 1.00 69.69 102 MET A O 1
ATOM 825 N N . LEU A 1 103 ? 3.060 2.238 6.724 1.00 67.12 103 LEU A N 1
ATOM 826 C CA . LEU A 1 103 ? 4.498 1.971 6.846 1.00 67.12 103 LEU A CA 1
ATOM 827 C C . LEU A 1 103 ? 5.199 2.027 5.489 1.00 67.12 103 LEU A C 1
ATOM 829 O O . LEU A 1 103 ? 6.304 2.549 5.370 1.00 67.12 103 LEU A O 1
ATOM 833 N N . PHE A 1 104 ? 4.547 1.510 4.450 1.00 66.06 104 PHE A N 1
ATOM 834 C CA . PHE A 1 104 ? 5.082 1.571 3.096 1.00 66.06 104 PHE A CA 1
ATOM 835 C C . PHE A 1 104 ? 4.925 2.950 2.455 1.00 66.06 104 PHE A C 1
ATOM 837 O O . PHE A 1 104 ? 5.720 3.321 1.589 1.00 66.06 104 PHE A O 1
ATOM 844 N N . TYR A 1 105 ? 3.925 3.725 2.865 1.00 66.38 105 TYR A N 1
ATOM 845 C CA . TYR A 1 105 ? 3.593 5.021 2.285 1.00 66.38 105 TYR A CA 1
ATOM 846 C C . TYR A 1 105 ? 3.923 6.176 3.238 1.00 66.38 105 TYR A C 1
ATOM 848 O O . TYR A 1 105 ? 3.094 7.047 3.492 1.00 66.38 105 TYR A O 1
ATOM 856 N N . THR A 1 106 ? 5.157 6.221 3.744 1.00 53.91 106 THR A N 1
ATOM 857 C CA . THR A 1 106 ? 5.686 7.241 4.675 1.00 53.91 106 THR A CA 1
ATOM 858 C C . THR A 1 106 ? 5.711 8.688 4.144 1.00 53.91 106 THR A C 1
ATOM 860 O O . THR A 1 106 ? 6.166 9.582 4.847 1.00 53.91 106 THR A O 1
ATOM 863 N N . ASN A 1 107 ? 5.131 8.954 2.966 1.00 50.41 107 ASN A N 1
ATOM 864 C CA . ASN A 1 107 ? 4.755 10.296 2.492 1.00 50.41 107 ASN A CA 1
ATOM 865 C C . ASN A 1 107 ? 3.288 10.666 2.804 1.00 50.41 107 ASN A C 1
ATOM 867 O O . ASN A 1 107 ? 2.805 11.709 2.360 1.00 50.41 107 ASN A O 1
ATOM 871 N N . SER A 1 108 ? 2.557 9.818 3.536 1.00 50.16 108 SER A N 1
ATOM 872 C CA . SER A 1 108 ? 1.214 10.125 4.036 1.00 50.16 108 SER A CA 1
ATOM 873 C C . SER A 1 108 ? 1.261 11.428 4.831 1.00 50.16 108 SER A C 1
ATOM 875 O O . SER A 1 108 ? 2.106 11.585 5.710 1.00 50.16 108 SER A O 1
ATOM 877 N N . ASN A 1 109 ? 0.352 12.362 4.538 1.00 53.66 109 ASN A N 1
ATOM 878 C CA . ASN A 1 109 ? 0.249 13.626 5.265 1.00 53.66 109 ASN A CA 1
ATOM 879 C C . ASN A 1 109 ? 0.208 13.342 6.776 1.00 53.66 109 ASN A C 1
ATOM 881 O O . ASN A 1 109 ? -0.577 12.499 7.213 1.00 53.66 109 ASN A O 1
ATOM 885 N N . GLU A 1 110 ? 1.009 14.050 7.573 1.00 51.28 110 GLU A N 1
ATOM 886 C CA . GLU A 1 110 ? 1.066 13.912 9.035 1.00 51.28 110 GLU A CA 1
ATOM 887 C C . GLU A 1 110 ? -0.343 13.852 9.656 1.00 51.28 110 GLU A C 1
ATOM 889 O O . GLU A 1 110 ? -0.631 13.000 10.489 1.00 51.28 110 GLU A O 1
ATOM 894 N N . LYS A 1 111 ? -1.297 14.644 9.146 1.00 54.66 111 LYS A N 1
ATOM 895 C CA . LYS A 1 111 ? -2.705 14.613 9.583 1.00 54.66 111 LYS A CA 1
ATOM 896 C C . LYS A 1 111 ? -3.415 13.272 9.347 1.00 54.66 111 LYS A C 1
ATOM 898 O O . LYS A 1 111 ? -4.241 12.879 10.167 1.00 54.66 111 LYS A O 1
ATOM 903 N N . GLN A 1 112 ? -3.142 12.582 8.240 1.00 53.09 112 GLN A N 1
ATOM 904 C CA . GLN A 1 112 ? -3.678 11.241 7.966 1.00 53.09 112 GLN A CA 1
ATOM 905 C C . GLN A 1 112 ? -3.015 10.197 8.871 1.00 53.09 112 GLN A C 1
ATOM 907 O O . GLN A 1 112 ? -3.711 9.314 9.375 1.00 53.09 112 GLN A O 1
ATOM 912 N N . LEU A 1 113 ? -1.714 10.351 9.141 1.00 58.34 113 LEU A N 1
ATOM 913 C CA . LEU A 1 113 ? -0.971 9.495 10.065 1.00 58.34 113 LEU A CA 1
ATOM 914 C C . LEU A 1 113 ? -1.556 9.571 11.482 1.00 58.34 113 LEU A C 1
ATOM 916 O O . LEU A 1 113 ? -1.890 8.551 12.083 1.00 58.34 113 LEU A O 1
ATOM 920 N N . LEU A 1 114 ? -1.786 10.796 11.960 1.00 58.62 114 LEU A N 1
ATOM 921 C CA . LEU A 1 114 ? -2.419 11.089 13.246 1.00 58.62 114 LEU A CA 1
ATOM 922 C C . LEU A 1 114 ? -3.836 10.522 13.338 1.00 58.62 114 LEU A C 1
ATOM 924 O O . LEU A 1 114 ? -4.220 9.980 14.370 1.00 58.62 114 LEU A O 1
ATOM 928 N N . ARG A 1 115 ? -4.619 10.627 12.259 1.00 57.41 115 ARG A N 1
ATOM 929 C CA . ARG A 1 115 ? -6.002 10.140 12.227 1.00 57.41 115 ARG A CA 1
ATOM 930 C C . ARG A 1 115 ? -6.077 8.615 12.264 1.00 57.41 115 ARG A C 1
ATOM 932 O O . ARG A 1 115 ? -6.942 8.079 12.946 1.00 57.41 115 ARG A O 1
ATOM 939 N N . CYS A 1 116 ? -5.178 7.923 11.572 1.00 58.09 116 CYS A N 1
ATOM 940 C CA . CYS A 1 116 ? -5.133 6.460 11.586 1.00 58.09 116 CYS A CA 1
ATOM 941 C C . CYS A 1 116 ? -4.569 5.919 12.905 1.00 58.09 116 CYS A C 1
ATOM 943 O O . CYS A 1 116 ? -5.111 4.958 13.446 1.00 58.09 116 CYS A O 1
ATOM 945 N N . LEU A 1 117 ? -3.555 6.582 13.475 1.00 64.88 117 LEU A N 1
ATOM 946 C CA . LEU A 1 117 ? -3.070 6.271 14.817 1.00 64.88 117 LEU A CA 1
ATOM 947 C C . LEU A 1 117 ? -4.179 6.465 15.862 1.00 64.88 117 LEU A C 1
ATOM 949 O O . LEU A 1 117 ? -4.378 5.597 16.702 1.00 64.88 117 LEU A O 1
ATOM 953 N N . ALA A 1 118 ? -4.958 7.549 15.774 1.00 62.81 118 ALA A N 1
ATOM 954 C CA . ALA A 1 118 ? -6.120 7.772 16.634 1.00 62.81 118 ALA A CA 1
ATOM 955 C C . ALA A 1 118 ? -7.150 6.635 16.530 1.00 62.81 118 ALA A C 1
ATOM 957 O O . ALA A 1 118 ? -7.607 6.128 17.549 1.00 62.81 118 ALA A O 1
AT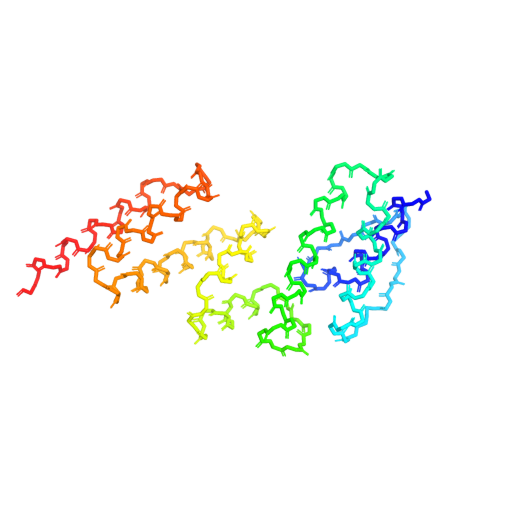OM 958 N N . LEU A 1 119 ? -7.470 6.198 15.308 1.00 56.53 119 LEU A N 1
ATOM 959 C CA . LEU A 1 119 ? -8.424 5.114 15.049 1.00 56.53 119 LEU A CA 1
ATOM 960 C C . LEU A 1 119 ? -7.944 3.757 15.575 1.00 56.53 119 LEU A C 1
ATOM 962 O O . LEU A 1 119 ? -8.740 2.976 16.087 1.00 56.53 119 LEU A O 1
ATOM 966 N N . PHE A 1 120 ? -6.646 3.476 15.487 1.00 63.91 120 PHE A N 1
ATOM 967 C CA . PHE A 1 120 ? -6.067 2.290 16.109 1.00 63.91 120 PHE A CA 1
ATOM 968 C C . PHE A 1 120 ? -6.091 2.356 17.622 1.00 63.91 120 PHE A C 1
ATOM 970 O O . PHE A 1 120 ? -6.456 1.381 18.261 1.00 63.91 120 PHE A O 1
ATOM 977 N N . LEU A 1 121 ? -5.741 3.501 18.202 1.00 63.44 121 LEU A N 1
ATOM 978 C CA . LEU A 1 121 ? -5.803 3.686 19.646 1.00 63.44 121 LEU A CA 1
ATOM 979 C C . LEU A 1 121 ? -7.252 3.566 20.151 1.00 63.44 121 LEU A C 1
ATOM 981 O O . LEU A 1 121 ? -7.473 3.031 21.234 1.00 63.44 121 LEU A O 1
ATOM 985 N N . GLU A 1 122 ? -8.243 3.985 19.358 1.00 56.84 122 GLU A N 1
ATOM 986 C CA . GLU A 1 122 ? -9.667 3.734 19.613 1.00 56.84 122 GLU A CA 1
ATOM 987 C C . GLU A 1 122 ? -10.050 2.250 19.474 1.00 56.84 122 GLU A C 1
ATOM 989 O O . GLU A 1 122 ? -10.760 1.725 20.329 1.00 56.84 122 GLU A O 1
ATOM 994 N N . TYR A 1 123 ? -9.563 1.536 18.457 1.00 57.38 123 TYR A N 1
ATOM 995 C CA . TYR A 1 123 ? -9.780 0.088 18.331 1.00 57.38 123 TYR A CA 1
ATOM 996 C C . TYR A 1 123 ? -9.182 -0.684 19.513 1.00 57.38 123 TYR A C 1
ATOM 998 O O . TYR A 1 123 ? -9.865 -1.474 20.169 1.00 57.38 123 TYR A O 1
ATOM 1006 N N . ALA A 1 124 ? -7.932 -0.376 19.835 1.00 58.72 124 ALA A N 1
ATOM 1007 C CA . ALA A 1 124 ? -7.193 -0.931 20.950 1.00 58.72 124 ALA A CA 1
ATOM 1008 C C . ALA A 1 124 ? -7.884 -0.607 22.287 1.00 58.72 124 ALA A C 1
ATOM 1010 O O . ALA A 1 124 ? -7.934 -1.432 23.197 1.00 58.72 124 ALA A O 1
ATOM 1011 N N . TRP A 1 125 ? -8.525 0.566 22.394 1.00 57.38 125 TRP A N 1
ATOM 1012 C CA . TRP A 1 125 ? -9.390 0.922 23.520 1.00 57.38 125 TRP A CA 1
ATOM 1013 C C . TRP A 1 125 ? -10.619 0.016 23.612 1.00 57.38 125 TRP A C 1
ATOM 1015 O O . TRP A 1 125 ? -10.940 -0.446 24.709 1.00 57.38 125 TRP A O 1
ATOM 1025 N N . MET A 1 126 ? -11.312 -0.255 22.500 1.00 57.44 126 MET A N 1
ATOM 1026 C CA . MET A 1 126 ? -12.492 -1.134 22.487 1.00 57.44 126 MET A CA 1
ATOM 1027 C C . MET A 1 126 ? -12.172 -2.571 22.930 1.00 57.44 126 MET A C 1
ATOM 1029 O O . MET A 1 126 ? -13.071 -3.283 23.374 1.00 57.44 126 MET A O 1
ATOM 1033 N N . LYS A 1 127 ? -10.902 -2.991 22.862 1.00 61.16 127 LYS A N 1
ATOM 1034 C CA . LYS A 1 127 ? -10.412 -4.292 23.346 1.00 61.16 127 LYS A CA 1
ATOM 1035 C C . LYS A 1 127 ? -10.051 -4.325 24.841 1.00 61.16 127 LYS A C 1
ATOM 1037 O O . LYS A 1 127 ? -9.755 -5.400 25.358 1.00 61.16 127 LYS A O 1
ATOM 1042 N N . GLY A 1 128 ? -10.121 -3.197 25.554 1.00 58.09 128 GLY A N 1
ATOM 1043 C CA . GLY A 1 128 ? -9.789 -3.089 26.981 1.00 58.09 128 GLY A CA 1
ATOM 1044 C C . GLY A 1 128 ? -8.362 -2.588 27.248 1.00 58.09 128 GLY A C 1
ATOM 1045 O O . GLY A 1 128 ? -7.534 -2.506 26.349 1.00 58.09 128 GLY A O 1
ATOM 1046 N N . ILE A 1 129 ? -8.064 -2.197 28.495 1.00 54.44 129 ILE A N 1
ATOM 1047 C CA . ILE A 1 129 ? -6.797 -1.528 28.871 1.00 54.44 129 ILE A CA 1
ATOM 1048 C C . ILE A 1 129 ? -5.566 -2.416 28.626 1.00 54.44 129 ILE A C 1
ATOM 1050 O O . ILE A 1 129 ? -4.557 -1.923 28.122 1.00 54.44 129 ILE A O 1
ATOM 1054 N N . ASP A 1 130 ? -5.662 -3.709 28.928 1.00 57.44 130 ASP A N 1
ATOM 1055 C CA . ASP A 1 130 ? -4.558 -4.653 28.727 1.00 57.44 130 ASP A CA 1
ATOM 1056 C C . ASP A 1 130 ? -4.326 -4.950 27.237 1.00 57.44 130 ASP A C 1
ATOM 1058 O O . ASP A 1 130 ? -3.182 -4.985 26.782 1.00 57.44 130 ASP A O 1
ATOM 1062 N N . GLY A 1 131 ? -5.410 -5.068 26.457 1.00 55.88 131 GLY A N 1
ATOM 1063 C CA . GLY A 1 131 ? -5.350 -5.185 24.995 1.00 55.88 131 GLY A CA 1
ATOM 1064 C C . GLY A 1 131 ? -4.717 -3.951 24.354 1.00 55.88 131 GLY A C 1
ATOM 1065 O O . GLY A 1 131 ? -3.808 -4.075 23.540 1.00 55.88 131 GLY A O 1
ATOM 1066 N N . PHE A 1 132 ? -5.101 -2.763 24.828 1.00 60.69 132 PHE A N 1
ATOM 1067 C CA . PHE A 1 132 ? -4.542 -1.488 24.391 1.00 60.69 132 PHE A CA 1
ATOM 1068 C C . PHE A 1 132 ? -3.025 -1.400 24.581 1.00 60.69 132 PHE A C 1
ATOM 1070 O O . PHE A 1 132 ? -2.303 -1.041 23.655 1.00 60.69 132 PHE A O 1
ATOM 1077 N N . ASN A 1 133 ? -2.523 -1.736 25.772 1.00 57.34 133 ASN A N 1
ATOM 1078 C CA . ASN A 1 133 ? -1.089 -1.662 26.050 1.00 57.34 133 ASN A CA 1
ATOM 1079 C C . ASN A 1 133 ? -0.289 -2.680 25.227 1.00 57.34 133 ASN A C 1
ATOM 1081 O O . ASN A 1 133 ? 0.807 -2.362 24.770 1.00 57.34 133 ASN A O 1
ATOM 1085 N N . ASN A 1 134 ? -0.831 -3.880 25.012 1.00 64.88 134 ASN A N 1
ATOM 1086 C CA . ASN A 1 134 ? -0.171 -4.903 24.205 1.00 64.88 134 ASN A CA 1
ATOM 1087 C C . ASN A 1 134 ? -0.091 -4.500 22.729 1.00 64.88 134 ASN A C 1
ATOM 1089 O O . ASN A 1 134 ? 0.998 -4.525 22.159 1.00 64.88 134 ASN A O 1
ATOM 1093 N N . GLU A 1 135 ? -1.200 -4.049 22.140 1.00 58.69 135 GLU A N 1
ATOM 1094 C CA . GLU A 1 135 ? -1.258 -3.637 20.732 1.00 58.69 135 GLU A CA 1
ATOM 1095 C C . GLU A 1 135 ? -0.375 -2.405 20.466 1.00 58.69 135 GLU A C 1
ATOM 1097 O O . GLU A 1 135 ? 0.375 -2.379 19.492 1.00 58.69 135 GLU A O 1
ATOM 1102 N N . VAL A 1 136 ? -0.367 -1.414 21.368 1.00 62.53 136 VAL A N 1
ATOM 1103 C CA . VAL A 1 136 ? 0.521 -0.241 21.261 1.00 62.53 136 VAL A CA 1
ATOM 1104 C C . VAL A 1 136 ? 1.997 -0.627 21.383 1.00 62.53 136 VAL A C 1
ATOM 1106 O O . VAL A 1 136 ? 2.826 -0.096 20.647 1.00 62.53 136 VAL A O 1
ATOM 1109 N N . ASN A 1 137 ? 2.346 -1.553 22.278 1.00 62.19 137 ASN A N 1
ATOM 1110 C CA . ASN A 1 137 ? 3.728 -2.008 22.439 1.00 62.19 137 ASN A CA 1
ATOM 1111 C C . ASN A 1 137 ? 4.211 -2.847 21.248 1.00 62.19 137 ASN A C 1
ATOM 1113 O O . ASN A 1 137 ? 5.370 -2.729 20.858 1.00 62.19 137 ASN A O 1
ATOM 1117 N N . GLU A 1 138 ? 3.360 -3.693 20.664 1.00 62.16 138 GLU A N 1
ATOM 1118 C CA . GLU A 1 138 ? 3.690 -4.404 19.421 1.00 62.16 138 GLU A CA 1
ATOM 1119 C C . GLU A 1 138 ? 3.841 -3.443 18.246 1.00 62.16 138 GLU A C 1
ATOM 1121 O O . GLU A 1 138 ? 4.802 -3.552 17.484 1.00 62.16 138 GLU A O 1
ATOM 1126 N N . PHE A 1 139 ? 2.955 -2.453 18.154 1.00 61.38 139 PHE A N 1
ATOM 1127 C CA . PHE A 1 139 ? 3.051 -1.403 17.155 1.00 61.38 139 PHE A CA 1
ATOM 1128 C C . PHE A 1 139 ? 4.372 -0.635 17.283 1.00 61.38 139 PHE A C 1
ATOM 1130 O O . PHE A 1 139 ? 5.141 -0.585 16.328 1.00 61.38 139 PHE A O 1
ATOM 1137 N N . LEU A 1 140 ? 4.711 -0.136 18.475 1.00 59.97 140 LEU A N 1
ATOM 1138 C CA . LEU A 1 140 ? 5.967 0.578 18.737 1.00 59.97 140 LEU A CA 1
ATOM 1139 C C . LEU A 1 140 ? 7.224 -0.234 18.388 1.00 59.97 140 LEU A C 1
ATOM 1141 O O . LEU A 1 140 ? 8.200 0.337 17.907 1.00 59.97 140 LEU A O 1
ATOM 1145 N N . LYS A 1 141 ? 7.204 -1.562 18.564 1.00 63.22 141 LYS A N 1
ATOM 1146 C CA . LYS A 1 141 ? 8.310 -2.437 18.133 1.00 63.22 141 LYS A CA 1
ATOM 1147 C C . LYS A 1 141 ? 8.489 -2.467 16.612 1.00 63.22 141 LYS A C 1
ATOM 1149 O O . LYS A 1 141 ? 9.612 -2.641 16.152 1.00 63.22 141 LYS A O 1
ATOM 1154 N N . LEU A 1 142 ? 7.404 -2.328 15.846 1.00 51.38 142 LEU A N 1
ATOM 1155 C CA . LEU A 1 142 ? 7.407 -2.355 14.379 1.00 51.38 142 LEU A CA 1
ATOM 1156 C C . LEU A 1 142 ? 7.748 -0.994 13.757 1.00 51.38 142 LEU A C 1
ATOM 1158 O O . LEU A 1 142 ? 8.472 -0.953 12.766 1.00 51.38 142 LEU A O 1
ATOM 1162 N N . VAL A 1 143 ? 7.238 0.108 14.320 1.00 45.47 143 VAL A N 1
ATOM 1163 C CA . VAL A 1 143 ? 7.493 1.474 13.812 1.00 45.47 143 VAL A CA 1
ATOM 1164 C C . VAL A 1 143 ? 8.755 2.130 14.382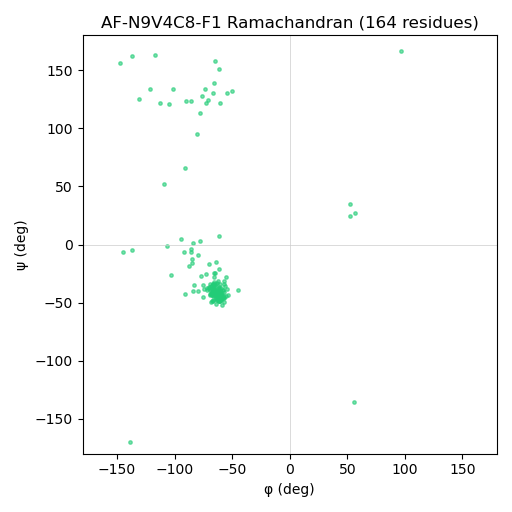 1.00 45.47 143 VAL A C 1
ATOM 1166 O O . VAL A 1 143 ? 9.253 3.081 13.780 1.00 45.47 143 VAL A O 1
ATOM 1169 N N . GLY A 1 144 ? 9.296 1.654 15.508 1.00 56.06 144 GLY A N 1
ATOM 1170 C CA . GLY A 1 144 ? 10.455 2.275 16.156 1.00 56.06 144 GLY A CA 1
ATOM 1171 C C . GLY A 1 144 ? 10.213 3.757 16.475 1.00 56.06 144 GLY A C 1
ATOM 1172 O O . GLY A 1 144 ? 9.130 4.134 16.920 1.00 56.06 144 GLY A O 1
ATOM 1173 N N . ASP A 1 145 ? 11.200 4.610 16.190 1.00 50.31 145 ASP A N 1
ATOM 1174 C CA . ASP A 1 145 ? 11.146 6.058 16.459 1.00 50.31 145 ASP A CA 1
ATOM 1175 C C . ASP A 1 145 ? 10.303 6.859 15.441 1.00 50.31 145 ASP A C 1
ATOM 1177 O O . ASP A 1 145 ? 10.235 8.086 15.513 1.00 50.31 145 ASP A O 1
ATOM 1181 N N . ALA A 1 146 ? 9.656 6.197 14.473 1.00 43.41 146 ALA A N 1
ATOM 1182 C CA . ALA A 1 146 ? 8.887 6.871 13.422 1.00 43.41 146 ALA A CA 1
ATOM 1183 C C . ALA A 1 146 ? 7.591 7.532 13.933 1.00 43.41 146 ALA A C 1
ATOM 1185 O O . ALA A 1 146 ? 7.012 8.371 13.242 1.00 43.41 146 ALA A O 1
ATOM 1186 N N . VAL A 1 147 ? 7.126 7.163 15.131 1.00 49.66 147 VAL A N 1
ATOM 1187 C CA . VAL A 1 147 ? 5.936 7.741 15.766 1.00 49.66 147 VAL A CA 1
ATOM 1188 C C . VAL A 1 147 ? 6.358 8.524 17.012 1.00 49.66 147 VAL A C 1
ATOM 1190 O O . VAL A 1 147 ? 6.937 7.935 17.925 1.00 49.66 147 VAL A O 1
ATOM 1193 N N . PRO A 1 148 ? 6.050 9.832 17.111 1.00 52.97 148 PRO A N 1
ATOM 1194 C CA . PRO A 1 148 ? 6.404 10.619 18.285 1.00 52.97 148 PRO A CA 1
ATOM 1195 C C . PRO A 1 148 ? 5.750 10.056 19.555 1.00 52.97 148 PRO A C 1
ATOM 1197 O O . PRO A 1 148 ? 4.523 10.002 19.662 1.00 52.97 148 PRO A O 1
ATOM 1200 N N . ILE A 1 149 ? 6.567 9.689 20.547 1.00 53.62 149 ILE A N 1
ATOM 1201 C CA . ILE A 1 149 ? 6.111 9.161 21.850 1.00 53.62 149 ILE A CA 1
ATOM 1202 C C . ILE A 1 149 ? 5.145 10.138 22.543 1.00 53.62 149 ILE A C 1
ATOM 1204 O O . ILE A 1 149 ? 4.134 9.724 23.109 1.00 53.62 149 ILE A O 1
ATOM 1208 N N . SER A 1 150 ? 5.386 11.445 22.391 1.00 54.34 150 SER A N 1
ATOM 1209 C CA . SER A 1 150 ? 4.525 12.526 22.895 1.00 54.34 150 SER A CA 1
ATOM 1210 C C . SER A 1 150 ? 3.073 12.423 22.422 1.00 54.34 150 SER A C 1
ATOM 1212 O O . SER A 1 150 ? 2.147 12.870 23.106 1.00 54.34 150 SER A O 1
ATOM 1214 N N . LEU A 1 151 ? 2.859 11.820 21.256 1.00 53.38 151 LEU A N 1
ATOM 1215 C CA . LEU A 1 151 ? 1.545 11.664 20.669 1.00 53.38 151 LEU A CA 1
ATOM 1216 C C . LEU A 1 151 ? 0.775 10.503 21.301 1.00 53.38 151 LEU A C 1
ATOM 1218 O O . LEU A 1 151 ? -0.408 10.638 21.609 1.00 53.38 151 LEU A O 1
ATOM 1222 N N . ILE A 1 152 ? 1.468 9.399 21.574 1.00 57.38 152 ILE A N 1
ATOM 1223 C CA . ILE A 1 152 ? 0.931 8.255 22.322 1.00 57.38 152 ILE A CA 1
ATOM 1224 C C . ILE A 1 152 ? 0.606 8.677 23.760 1.00 57.38 152 ILE A C 1
ATOM 1226 O O . ILE A 1 152 ? -0.463 8.349 24.280 1.00 57.38 152 ILE A O 1
ATOM 1230 N N . ASP A 1 153 ? 1.481 9.467 24.381 1.00 56.69 153 ASP A N 1
ATOM 1231 C CA . ASP A 1 153 ? 1.279 9.981 25.736 1.00 56.69 153 ASP A CA 1
ATOM 1232 C C . ASP A 1 153 ? 0.097 10.954 25.822 1.00 56.69 153 ASP A C 1
ATOM 1234 O O . ASP A 1 153 ? -0.705 10.872 26.754 1.00 56.69 153 ASP A O 1
ATOM 1238 N N . SER A 1 154 ? -0.087 11.814 24.816 1.00 54.31 154 SER A N 1
ATOM 1239 C CA . SER A 1 154 ? -1.257 12.701 24.733 1.00 54.31 154 SER A CA 1
ATOM 1240 C C . SER A 1 154 ? -2.572 11.910 24.689 1.00 54.31 154 SER A C 1
ATOM 1242 O O . SER A 1 154 ? -3.556 12.299 25.323 1.00 54.31 154 SER A O 1
ATOM 1244 N N . PHE A 1 155 ? -2.590 10.765 23.998 1.00 56.06 155 PHE A N 1
ATOM 1245 C CA . PHE A 1 155 ? -3.743 9.861 23.962 1.00 56.06 155 PHE A CA 1
ATOM 1246 C C . PHE A 1 15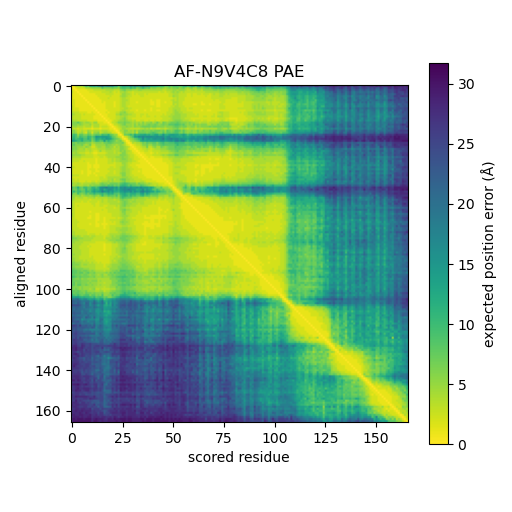5 ? -3.988 9.153 25.302 1.00 56.06 155 PHE A C 1
ATOM 1248 O O . PHE A 1 155 ? -5.136 9.091 25.753 1.00 56.06 155 PHE A O 1
ATOM 1255 N N . LYS A 1 156 ? -2.936 8.675 25.983 1.00 58.97 156 LYS A N 1
ATOM 1256 C CA . LYS A 1 156 ? -3.048 8.101 27.341 1.00 58.97 156 LYS A CA 1
ATOM 1257 C C . LYS A 1 156 ? -3.631 9.108 28.336 1.00 58.97 156 LYS A C 1
ATOM 1259 O O . LYS A 1 156 ? -4.564 8.785 29.064 1.00 58.97 156 LYS A O 1
ATOM 1264 N N . GLN A 1 157 ? -3.167 10.354 28.299 1.00 60.41 157 GLN A N 1
ATOM 1265 C CA . GLN A 1 157 ? -3.674 11.410 29.180 1.00 60.41 157 GLN A CA 1
ATOM 1266 C C . GLN A 1 157 ? -5.146 11.755 28.908 1.00 60.41 157 GLN A C 1
ATOM 1268 O O . GLN A 1 157 ? -5.914 12.008 29.837 1.00 60.41 157 GLN A O 1
ATOM 1273 N N . GLN A 1 158 ? -5.575 11.764 27.641 1.00 55.75 158 GLN A N 1
ATOM 1274 C CA . GLN A 1 158 ? -6.992 11.951 27.306 1.00 55.75 158 GLN A CA 1
ATOM 1275 C C . GLN A 1 158 ? -7.860 10.777 27.784 1.00 55.75 158 GLN A C 1
ATOM 1277 O O . GLN A 1 158 ? -9.000 10.996 28.201 1.00 55.75 158 GLN A O 1
ATOM 1282 N N . LYS A 1 159 ? -7.319 9.551 27.775 1.00 55.56 159 LYS A N 1
ATOM 1283 C CA . LYS A 1 159 ? -7.980 8.352 28.305 1.00 55.56 159 LYS A CA 1
ATOM 1284 C C . LYS A 1 159 ? -8.216 8.444 29.804 1.00 55.56 159 LYS A C 1
ATOM 1286 O O . LYS A 1 159 ? -9.347 8.275 30.250 1.00 55.56 159 LYS A O 1
ATOM 1291 N N . GLU A 1 160 ? -7.175 8.767 30.558 1.00 58.06 160 GLU A N 1
ATOM 1292 C CA . GLU A 1 160 ? -7.249 8.921 32.012 1.00 58.06 160 GLU A CA 1
ATOM 1293 C C . GLU A 1 160 ? -8.243 10.019 32.406 1.00 58.06 160 GLU A C 1
ATOM 1295 O O . GLU A 1 160 ? -9.095 9.802 33.263 1.00 58.06 160 GLU A O 1
ATOM 1300 N N . LYS A 1 161 ? -8.238 11.157 31.697 1.00 58.31 161 LYS A N 1
ATOM 1301 C CA . LYS A 1 161 ? -9.211 12.238 31.925 1.00 58.31 161 LYS A CA 1
ATOM 1302 C C . LYS A 1 161 ? -10.661 11.818 31.680 1.00 58.31 161 LYS A C 1
ATOM 1304 O O . LYS A 1 161 ? -11.537 12.243 32.425 1.00 58.31 161 LYS A O 1
ATOM 1309 N N . ARG A 1 162 ? -10.935 11.010 30.649 1.00 52.12 162 ARG A N 1
ATOM 1310 C CA . ARG A 1 162 ? -12.297 10.523 30.357 1.00 52.12 162 ARG A CA 1
ATOM 1311 C C . ARG A 1 162 ? -12.741 9.420 31.312 1.00 52.12 162 ARG A C 1
ATOM 1313 O O . ARG A 1 162 ? -13.911 9.392 31.665 1.00 52.12 162 ARG A O 1
ATOM 1320 N N . ALA A 1 163 ? -11.830 8.553 31.750 1.00 50.75 163 ALA A N 1
ATOM 1321 C CA . ALA A 1 163 ? -12.117 7.540 32.763 1.00 50.75 163 ALA A CA 1
ATOM 1322 C C . ALA A 1 163 ? -12.429 8.156 34.139 1.00 50.75 163 ALA A C 1
ATOM 1324 O O . ALA A 1 163 ? -13.190 7.572 34.889 1.00 50.75 163 ALA A O 1
ATOM 1325 N N . MET A 1 164 ? -11.886 9.340 34.448 1.00 50.78 164 MET A N 1
ATOM 1326 C CA . MET A 1 164 ? -12.198 10.097 35.673 1.00 50.78 164 MET A CA 1
ATOM 1327 C C . MET A 1 164 ? -13.517 10.891 35.610 1.00 50.78 164 MET A C 1
ATOM 1329 O O . MET A 1 164 ? -13.922 11.469 36.616 1.00 50.78 164 MET A O 1
ATOM 1333 N N . MET A 1 165 ? -14.157 10.988 34.438 1.00 46.75 165 MET A N 1
ATOM 1334 C CA . MET A 1 165 ? -15.447 11.678 34.261 1.00 46.75 165 MET A CA 1
ATOM 1335 C C . MET A 1 165 ? -16.664 10.751 34.416 1.00 46.75 165 MET A C 1
ATOM 1337 O O . MET A 1 165 ? -17.792 11.243 34.402 1.00 46.75 165 MET A O 1
ATOM 1341 N N . TYR A 1 166 ? -16.436 9.446 34.559 1.00 40.84 166 TYR A N 1
ATOM 1342 C CA . TYR A 1 166 ? -17.437 8.417 34.845 1.00 40.84 166 TYR A CA 1
ATOM 1343 C C . TYR A 1 166 ? -17.135 7.767 36.195 1.00 40.84 166 TYR A C 1
ATOM 1345 O O . TYR A 1 166 ? -18.098 7.266 36.813 1.00 40.84 166 TYR A O 1
#

Solvent-accessible surface area (backbone atoms only — not comparable to full-atom values): 9536 Å² total; per-residue (Å²): 108,73,64,42,54,44,40,48,50,46,42,40,58,39,25,78,34,68,75,44,92,65,75,64,58,99,59,87,77,89,71,87,55,71,74,49,42,71,58,39,44,48,54,39,52,56,45,55,74,56,33,91,82,52,58,71,69,60,43,52,52,45,53,46,52,42,51,54,48,50,51,30,46,73,76,64,66,43,75,59,36,55,70,57,48,43,54,48,27,52,76,69,68,37,54,72,58,34,48,54,55,46,70,71,40,76,81,57,54,66,69,58,51,53,50,53,52,49,53,45,55,50,52,27,48,76,63,35,74,70,44,25,55,51,54,52,53,54,47,45,69,73,55,52,86,80,57,64,65,70,58,58,48,52,50,53,53,54,48,55,57,55,63,72,74,107

pLDDT: mean 73.0, std 15.42, range [40.84, 96.0]

Mean predicted aligned error: 11.99 Å

Sequence (166 aa):
MYEEAIKCILKLCVEDIYLTKIKVEEEDIEMKQPNDICIRLRLIAEAMSLGMIIGIQAQQEILKAYKILSIMNELCQKVVSIENLLILSTKLHRFEITFEVMLFYTNSNEKQLLRCLALFLEYAWMKGIDGFNNEVNEFLKLVGDAVPISLIDSFKQQKEKRAMMY

Organism: NCBI:txid885318

Secondary structure (DSSP, 8-state):
-HHHHHHHHHHHHHHHHHT----SSSS-------S-HHHHHHHHHHHHHTGGGS-HHHHHHHHHHHHHHHHHHHHTSS---HHHHHHHHHHTT-HHHHHHHHHH-TTS-HHHHHHHHHHHHHHHHHT-HHHHHHHHHHHHHHHGGGS-HHHHHHHHHHHHHHHTT-